Protein AF-A0A380FJ22-F1 (afdb_monomer_lite)

pLDDT: mean 84.03, std 10.84, range [47.38, 95.69]

Organism: Staphylococcus gallinarum (NCBI:txid1293)

Structure (mmCIF, N/CA/C/O backbone):
data_AF-A0A380FJ22-F1
#
_entry.id   AF-A0A380FJ22-F1
#
loop_
_atom_site.group_PDB
_atom_site.id
_atom_site.type_symbol
_atom_site.label_atom_id
_atom_site.label_alt_id
_atom_site.label_comp_id
_atom_site.label_asym_id
_atom_site.label_entity_id
_atom_site.label_seq_id
_atom_site.pdbx_PDB_ins_code
_atom_site.Cartn_x
_atom_site.Cartn_y
_atom_site.Cartn_z
_atom_site.occupancy
_atom_site.B_iso_or_equiv
_atom_site.auth_seq_id
_atom_site.auth_comp_id
_atom_site.auth_asym_id
_atom_site.auth_atom_id
_atom_site.pdbx_PDB_model_num
ATOM 1 N N . MET A 1 1 ? 33.510 1.586 -13.539 1.00 47.38 1 MET A N 1
ATOM 2 C CA . MET A 1 1 ? 32.645 2.440 -12.697 1.00 47.38 1 MET A CA 1
ATOM 3 C C . MET A 1 1 ? 31.211 2.148 -13.096 1.00 47.38 1 MET A C 1
ATOM 5 O O . MET A 1 1 ? 30.843 2.373 -14.240 1.00 47.38 1 MET A O 1
ATOM 9 N N . PHE A 1 2 ? 30.482 1.484 -12.209 1.00 52.53 2 PHE A N 1
ATOM 10 C CA . PHE A 1 2 ? 29.182 0.871 -12.453 1.00 52.53 2 PHE A CA 1
ATOM 11 C C . PHE A 1 2 ? 28.095 1.942 -12.608 1.00 52.53 2 PHE A C 1
ATOM 13 O O . PHE A 1 2 ? 27.460 2.326 -11.635 1.00 52.53 2 PHE A O 1
ATOM 20 N N . LEU A 1 3 ? 27.892 2.445 -13.823 1.00 54.75 3 LEU A N 1
ATOM 21 C CA . LEU A 1 3 ? 26.681 3.177 -14.187 1.00 54.75 3 LEU A CA 1
ATOM 22 C C . LEU A 1 3 ? 25.985 2.412 -15.311 1.00 54.75 3 LEU A C 1
ATOM 24 O O . LEU A 1 3 ? 25.950 2.832 -16.466 1.00 54.75 3 LEU A O 1
ATOM 28 N N . GLY A 1 4 ? 25.433 1.251 -14.942 1.00 56.53 4 GLY A N 1
ATOM 29 C CA . GLY A 1 4 ? 24.272 0.721 -15.650 1.00 56.53 4 GLY A CA 1
ATOM 30 C C . GLY A 1 4 ? 23.210 1.822 -15.682 1.00 56.53 4 GLY A C 1
ATOM 31 O O . GLY A 1 4 ? 23.049 2.554 -14.707 1.00 56.53 4 GLY A O 1
ATOM 32 N N . LYS A 1 5 ? 22.602 2.022 -16.847 1.00 71.81 5 LYS A N 1
ATOM 33 C CA . LYS A 1 5 ? 21.924 3.258 -17.257 1.00 71.81 5 LYS A CA 1
ATOM 34 C C . LYS A 1 5 ? 21.074 3.873 -16.122 1.00 71.81 5 LYS A C 1
ATOM 36 O O . LYS A 1 5 ? 20.193 3.186 -15.609 1.00 71.81 5 LYS A O 1
ATOM 41 N N . PRO A 1 6 ? 21.277 5.155 -15.751 1.00 77.75 6 PRO A N 1
ATOM 42 C CA . PRO A 1 6 ? 20.591 5.801 -14.619 1.00 77.75 6 PRO A CA 1
ATOM 43 C C . PRO A 1 6 ? 19.059 5.693 -14.681 1.00 77.75 6 PRO A C 1
ATOM 45 O O . PRO A 1 6 ? 18.390 5.638 -13.655 1.00 77.75 6 PRO A O 1
ATOM 48 N N . VAL A 1 7 ? 18.510 5.579 -15.888 1.00 79.75 7 VAL A N 1
ATOM 49 C CA . VAL A 1 7 ? 17.087 5.340 -16.143 1.00 79.75 7 VAL A CA 1
ATOM 50 C C . VAL A 1 7 ? 16.588 4.037 -15.501 1.00 79.75 7 VAL A C 1
ATOM 52 O O . VAL A 1 7 ? 15.535 4.039 -14.876 1.00 79.75 7 VAL A O 1
ATOM 55 N N . THR A 1 8 ? 17.346 2.939 -15.564 1.00 80.00 8 THR A N 1
ATOM 56 C CA . THR A 1 8 ? 16.940 1.651 -14.975 1.00 80.00 8 THR A CA 1
ATOM 57 C C . THR A 1 8 ? 16.854 1.735 -13.450 1.00 80.00 8 THR A 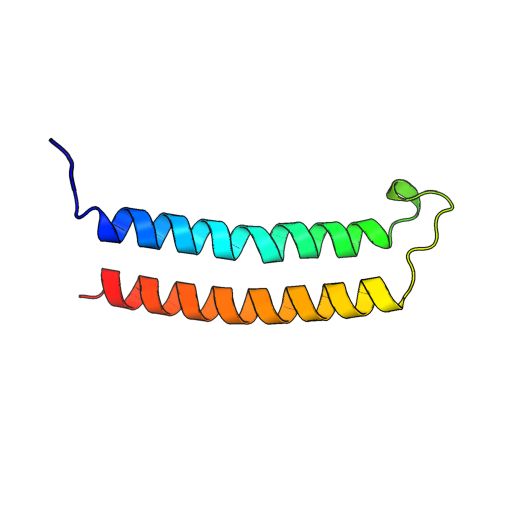C 1
ATOM 59 O O . THR A 1 8 ? 15.897 1.245 -12.859 1.00 80.00 8 THR A O 1
ATOM 62 N N . LEU A 1 9 ? 17.808 2.419 -12.809 1.00 85.25 9 LEU A N 1
ATOM 63 C CA . LEU A 1 9 ? 17.790 2.665 -11.362 1.00 85.25 9 LEU A CA 1
ATOM 64 C C . LEU A 1 9 ? 16.570 3.495 -10.939 1.00 85.25 9 LEU A C 1
ATOM 66 O O . LEU A 1 9 ? 15.938 3.179 -9.933 1.00 85.25 9 LEU A O 1
ATOM 70 N N . LEU A 1 10 ? 16.209 4.518 -11.721 1.00 87.38 10 LEU A N 1
ATOM 71 C CA . LEU A 1 10 ? 15.020 5.337 -11.469 1.00 87.38 10 LEU A CA 1
ATOM 72 C C . LEU A 1 10 ? 13.723 4.534 -11.609 1.00 87.38 10 LEU A C 1
ATOM 74 O O . LEU A 1 10 ? 12.818 4.698 -10.795 1.00 87.38 10 LEU A O 1
ATOM 78 N N . ILE A 1 11 ? 13.638 3.641 -12.596 1.00 84.50 11 ILE A N 1
ATOM 79 C 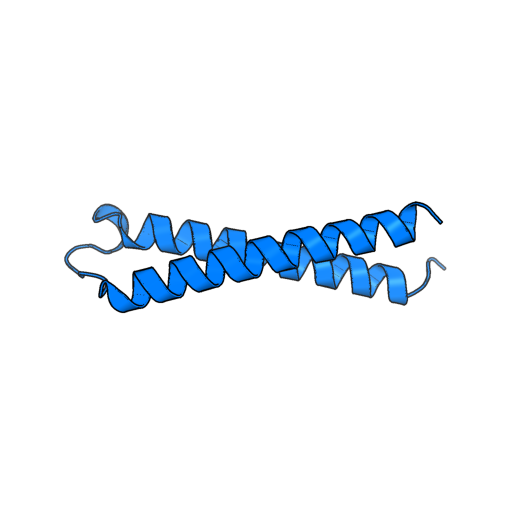CA . ILE A 1 11 ? 12.448 2.809 -12.818 1.00 84.50 11 ILE A CA 1
ATOM 80 C C . ILE A 1 11 ? 12.300 1.764 -11.706 1.00 84.50 11 ILE A C 1
ATOM 82 O O . ILE A 1 11 ? 11.206 1.588 -11.173 1.00 84.50 11 ILE A O 1
ATOM 86 N N . VAL A 1 12 ? 13.400 1.135 -11.281 1.00 85.25 12 VAL A N 1
ATOM 87 C CA . VAL A 1 12 ? 13.402 0.211 -10.134 1.00 85.25 12 VAL A CA 1
ATOM 88 C C . VAL A 1 12 ? 13.003 0.933 -8.844 1.00 85.25 12 VAL A C 1
ATOM 90 O O . VAL A 1 12 ? 12.151 0.440 -8.106 1.00 85.25 12 VAL A O 1
ATOM 93 N N . ALA A 1 13 ? 13.558 2.120 -8.582 1.00 88.00 13 ALA A N 1
ATOM 94 C CA . ALA A 1 13 ? 13.190 2.925 -7.416 1.00 88.00 13 ALA A CA 1
ATOM 95 C C . ALA A 1 13 ? 11.713 3.357 -7.452 1.00 88.00 13 ALA A C 1
ATOM 97 O O . ALA A 1 13 ? 11.024 3.300 -6.432 1.00 88.00 13 ALA A O 1
ATOM 98 N N . GLY A 1 14 ? 11.209 3.747 -8.626 1.00 86.69 14 GLY A N 1
ATOM 99 C CA . GLY A 1 14 ? 9.806 4.102 -8.834 1.00 86.69 14 GLY A CA 1
ATOM 100 C C . GLY A 1 14 ? 8.860 2.937 -8.551 1.00 86.69 14 GLY A C 1
ATOM 101 O O . GLY A 1 14 ? 7.894 3.099 -7.808 1.00 86.69 14 GLY A O 1
ATOM 102 N N . ALA A 1 15 ? 9.170 1.748 -9.064 1.00 85.88 15 ALA A N 1
ATOM 103 C CA . ALA A 1 15 ? 8.358 0.557 -8.843 1.00 85.88 15 ALA A CA 1
ATOM 104 C C . ALA A 1 15 ? 8.360 0.086 -7.381 1.00 85.88 15 ALA A C 1
ATOM 106 O O . ALA A 1 15 ? 7.307 -0.262 -6.846 1.00 85.88 15 ALA A O 1
ATOM 107 N N . LEU A 1 16 ? 9.517 0.122 -6.707 1.00 87.06 16 LEU A N 1
ATOM 108 C CA . LEU A 1 16 ? 9.610 -0.182 -5.275 1.00 87.06 16 LEU A CA 1
ATOM 109 C C . LEU A 1 16 ? 8.766 0.791 -4.439 1.00 87.06 16 LEU A C 1
ATOM 111 O O . LEU A 1 16 ? 8.003 0.356 -3.577 1.00 87.06 16 LEU A O 1
ATOM 115 N N . ASN A 1 17 ? 8.832 2.094 -4.731 1.00 86.38 17 ASN A N 1
ATOM 116 C CA . ASN A 1 17 ? 7.997 3.094 -4.059 1.00 86.38 17 ASN A CA 1
ATOM 117 C C . ASN A 1 17 ? 6.501 2.913 -4.364 1.00 86.38 17 ASN A C 1
ATOM 119 O O . ASN A 1 17 ? 5.668 3.062 -3.469 1.00 86.38 17 ASN A O 1
ATOM 123 N N . GLY A 1 18 ? 6.152 2.540 -5.598 1.00 85.44 18 GLY A N 1
ATOM 124 C CA . GLY A 1 18 ? 4.778 2.228 -5.994 1.00 85.44 18 GLY A CA 1
ATOM 125 C C . GLY A 1 18 ? 4.192 1.023 -5.251 1.00 85.44 18 GLY A C 1
ATOM 126 O O . GLY A 1 18 ? 3.008 1.029 -4.925 1.00 85.44 18 GLY A O 1
ATOM 127 N N . LEU A 1 19 ? 5.016 0.021 -4.927 1.00 87.44 19 LEU A N 1
ATOM 128 C CA . LEU A 1 19 ? 4.623 -1.173 -4.164 1.00 87.44 19 LEU A CA 1
ATOM 129 C C . LEU A 1 19 ? 4.575 -0.956 -2.645 1.00 87.44 19 LEU A C 1
ATOM 131 O O . LEU A 1 19 ? 3.815 -1.639 -1.959 1.00 87.44 19 LEU A O 1
ATOM 135 N N . ILE A 1 20 ? 5.331 0.003 -2.107 1.00 90.88 20 ILE A N 1
ATOM 136 C CA . ILE A 1 20 ? 5.289 0.351 -0.676 1.00 90.88 20 ILE A CA 1
ATOM 137 C C . ILE A 1 20 ? 3.897 0.845 -0.267 1.00 90.88 20 ILE A C 1
ATOM 139 O O . ILE A 1 20 ? 3.352 0.395 0.741 1.00 90.88 20 ILE A O 1
ATOM 143 N N . LEU A 1 21 ? 3.289 1.726 -1.065 1.00 90.50 21 LEU A N 1
ATOM 144 C CA . LEU A 1 21 ? 1.991 2.338 -0.766 1.00 90.50 21 LEU A CA 1
ATOM 145 C C . LEU A 1 21 ? 0.848 1.334 -0.511 1.00 90.50 21 LEU A C 1
ATOM 147 O O . LEU A 1 21 ? 0.207 1.455 0.536 1.00 90.50 21 LEU A O 1
ATOM 151 N N . PRO A 1 22 ? 0.561 0.342 -1.382 1.00 90.69 22 PRO A N 1
ATOM 152 C CA . PRO A 1 22 ? -0.513 -0.618 -1.135 1.00 90.69 22 PRO A CA 1
ATOM 153 C C . PRO A 1 22 ? -0.234 -1.501 0.086 1.00 90.69 22 PRO A C 1
ATOM 155 O O . PRO A 1 22 ? -1.171 -1.848 0.804 1.00 90.69 22 PRO A O 1
ATOM 158 N N . ILE A 1 23 ? 1.034 -1.815 0.378 1.00 92.69 23 ILE A N 1
ATOM 159 C CA . ILE A 1 23 ? 1.402 -2.590 1.570 1.00 92.69 23 ILE A CA 1
ATOM 160 C C . ILE A 1 23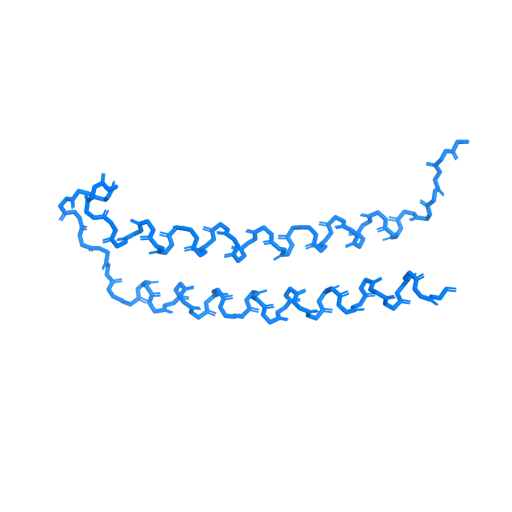 ? 1.179 -1.765 2.840 1.00 92.69 23 ILE A C 1
ATOM 162 O O . ILE A 1 23 ? 0.509 -2.219 3.772 1.00 92.69 23 ILE A O 1
ATOM 166 N N . THR A 1 24 ? 1.684 -0.535 2.892 1.00 93.62 24 THR A N 1
ATOM 167 C CA . THR A 1 24 ? 1.520 0.337 4.060 1.00 93.62 24 THR A CA 1
ATOM 168 C C . THR A 1 24 ? 0.055 0.716 4.273 1.00 93.62 24 THR A C 1
ATOM 170 O O . THR A 1 24 ? -0.458 0.575 5.379 1.00 93.62 24 THR A O 1
ATOM 173 N N . LEU A 1 25 ? -0.669 1.127 3.229 1.00 93.38 25 LEU A N 1
ATOM 174 C CA . LEU A 1 25 ? -2.091 1.458 3.361 1.00 93.38 25 LEU A CA 1
ATOM 175 C C . LEU A 1 25 ? -2.927 0.229 3.717 1.00 93.38 25 LEU A C 1
ATOM 177 O O . LEU A 1 25 ? -3.772 0.315 4.604 1.00 93.38 25 LEU A O 1
ATOM 181 N N . GLY A 1 26 ? -2.673 -0.924 3.094 1.00 93.88 26 GLY A N 1
ATOM 182 C CA . GLY A 1 26 ? -3.374 -2.169 3.408 1.00 93.88 26 GLY A CA 1
ATOM 183 C C . GLY A 1 26 ? -3.187 -2.588 4.868 1.00 93.88 26 GLY A C 1
ATOM 184 O O . GLY A 1 26 ? -4.162 -2.898 5.557 1.00 93.88 26 GLY A O 1
ATOM 185 N N . THR A 1 27 ? -1.953 -2.527 5.377 1.00 94.06 27 THR A N 1
ATOM 186 C CA . THR A 1 27 ? -1.662 -2.832 6.789 1.00 94.06 27 THR A CA 1
ATOM 187 C C . THR A 1 27 ? -2.329 -1.839 7.740 1.00 94.06 27 THR A C 1
ATOM 189 O O . THR A 1 27 ? -2.948 -2.269 8.715 1.00 94.06 27 THR A O 1
ATOM 192 N N . ILE A 1 28 ? -2.298 -0.537 7.435 1.00 92.81 28 ILE A N 1
ATOM 193 C CA . ILE A 1 28 ? -2.978 0.499 8.229 1.00 92.81 28 ILE A CA 1
ATOM 194 C C . ILE A 1 28 ? -4.493 0.291 8.224 1.00 92.81 28 ILE A C 1
ATOM 196 O O . ILE A 1 28 ? -5.117 0.390 9.277 1.00 92.81 28 ILE A O 1
ATOM 200 N N . LEU A 1 29 ? -5.106 -0.047 7.087 1.00 92.38 29 LEU A N 1
ATOM 201 C CA . LEU A 1 29 ? -6.544 -0.319 7.017 1.00 92.38 29 LEU A CA 1
ATOM 202 C C . LEU A 1 29 ? -6.947 -1.494 7.902 1.00 92.38 29 LEU A C 1
ATOM 204 O O . LEU A 1 29 ? -7.929 -1.401 8.640 1.00 92.38 29 LEU A O 1
ATOM 208 N N . ILE A 1 30 ? -6.174 -2.578 7.874 1.00 90.69 30 ILE A N 1
ATOM 209 C CA . ILE A 1 30 ? -6.410 -3.735 8.742 1.00 90.69 30 ILE A CA 1
ATOM 210 C C . ILE A 1 30 ? -6.213 -3.342 10.213 1.00 90.69 30 ILE A C 1
ATOM 212 O O . ILE A 1 30 ? -7.038 -3.686 11.064 1.00 90.69 30 ILE A O 1
ATOM 216 N N . ALA A 1 31 ? -5.158 -2.584 10.521 1.00 91.19 31 ALA A N 1
ATOM 217 C CA . ALA A 1 31 ? -4.870 -2.104 11.870 1.00 91.19 31 ALA A CA 1
ATOM 218 C C . ALA A 1 31 ? -5.960 -1.161 12.401 1.00 91.19 31 ALA A C 1
ATOM 220 O O . ALA A 1 31 ? -6.345 -1.270 13.563 1.00 91.19 31 ALA A O 1
ATOM 221 N N . SER A 1 32 ? -6.539 -0.322 11.538 1.00 89.00 32 SER A N 1
ATOM 222 C CA . SER A 1 32 ? -7.600 0.640 11.869 1.00 89.00 32 SER A CA 1
ATOM 223 C C . SER A 1 32 ? -8.888 -0.019 12.381 1.00 89.00 32 SER A C 1
ATOM 225 O O . SER A 1 32 ? -9.721 0.626 13.017 1.00 89.00 32 SER A O 1
ATOM 227 N N . LYS A 1 33 ? -9.063 -1.322 12.123 1.00 85.50 33 LYS A N 1
ATOM 228 C CA . LYS A 1 33 ? -10.204 -2.116 12.600 1.00 85.50 33 LYS A CA 1
ATOM 229 C C . LYS A 1 33 ? -9.903 -2.903 13.869 1.00 85.50 33 LYS A C 1
ATOM 231 O O . LYS A 1 33 ? -10.830 -3.428 14.489 1.00 85.50 33 LYS A O 1
ATOM 236 N N . ARG A 1 34 ? -8.637 -2.991 14.282 1.00 87.62 34 ARG A N 1
ATOM 237 C CA . ARG A 1 34 ? -8.237 -3.696 15.501 1.00 87.62 34 ARG A CA 1
ATOM 238 C C . ARG A 1 34 ? -8.384 -2.781 16.709 1.00 87.62 34 ARG A C 1
ATOM 240 O O . ARG A 1 34 ? -7.567 -1.892 16.922 1.00 87.62 34 ARG A O 1
ATOM 247 N N . LYS A 1 35 ? -9.363 -3.075 17.570 1.00 82.00 35 LYS A N 1
ATOM 248 C CA . LYS A 1 35 ? -9.535 -2.382 18.863 1.00 82.00 35 LYS A CA 1
ATOM 249 C C . LYS A 1 35 ? -8.277 -2.410 19.737 1.00 82.00 35 LYS A C 1
ATOM 251 O O . LYS A 1 35 ? -8.031 -1.467 20.469 1.00 82.00 35 LYS A O 1
ATOM 256 N N . SE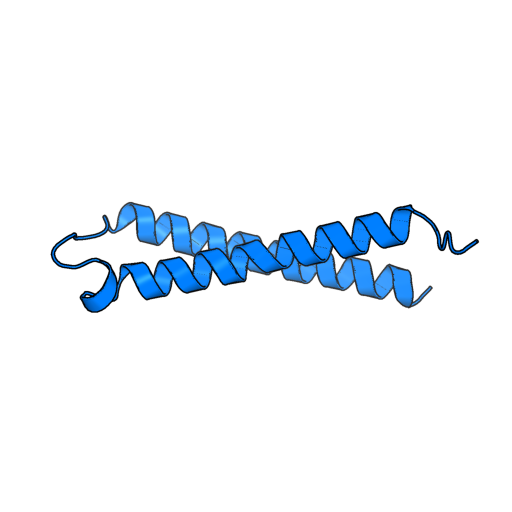R A 1 36 ? -7.452 -3.454 19.625 1.00 87.25 36 SER A N 1
ATOM 257 C CA . SER A 1 36 ? -6.175 -3.541 20.344 1.00 87.25 36 SER A CA 1
ATOM 258 C C . SER A 1 36 ? -5.144 -2.489 19.914 1.00 87.25 36 SER A C 1
ATOM 260 O O . SER A 1 36 ? -4.182 -2.277 20.638 1.00 87.25 36 SER A O 1
ATOM 262 N N . ILE A 1 37 ? -5.305 -1.879 18.733 1.00 87.44 37 ILE A N 1
ATOM 263 C CA . ILE A 1 37 ? -4.398 -0.854 18.196 1.00 87.44 37 ILE A CA 1
ATOM 264 C C . ILE A 1 37 ? -5.011 0.540 18.358 1.00 87.44 37 ILE A C 1
ATOM 266 O O . ILE A 1 37 ? -4.329 1.456 18.799 1.00 87.44 37 ILE A O 1
ATOM 270 N N . VAL A 1 38 ? -6.294 0.705 18.016 1.00 86.56 38 VAL A N 1
ATOM 271 C CA . VAL A 1 38 ? -6.953 2.027 17.989 1.00 86.56 38 VAL A CA 1
ATOM 272 C C . VAL A 1 38 ? -7.688 2.372 19.297 1.00 86.56 38 VAL A C 1
ATOM 274 O O . VAL A 1 38 ? -8.151 3.498 19.473 1.00 86.56 38 VAL A O 1
ATOM 277 N N . GLY A 1 39 ? -7.805 1.419 20.227 1.00 85.12 39 GLY A N 1
ATOM 278 C CA . GLY A 1 39 ? -8.508 1.599 21.497 1.00 85.12 39 GLY A CA 1
ATOM 279 C C . GLY A 1 39 ? -10.009 1.835 21.308 1.00 85.12 39 GLY A C 1
ATOM 280 O O . GLY A 1 39 ? -10.674 1.126 20.546 1.00 85.12 39 GLY A O 1
ATOM 281 N N . ASP A 1 40 ? -10.538 2.847 21.997 1.00 84.56 40 ASP A N 1
ATOM 282 C CA . ASP A 1 40 ? -11.957 3.229 21.959 1.00 84.56 40 ASP A CA 1
ATOM 283 C C . ASP A 1 40 ? -12.326 4.142 20.777 1.00 84.56 40 ASP A C 1
ATOM 285 O O . ASP A 1 40 ? -13.498 4.487 20.585 1.00 84.56 40 ASP A O 1
ATOM 289 N N . TYR A 1 41 ? -11.350 4.524 19.950 1.00 79.88 41 TYR A N 1
ATOM 290 C CA . TYR A 1 41 ? -11.595 5.377 18.794 1.00 79.88 41 TYR A CA 1
ATOM 291 C C . TYR A 1 41 ? -12.285 4.606 17.663 1.00 79.88 41 TYR A C 1
ATOM 293 O O . TYR A 1 41 ? -11.836 3.548 17.214 1.00 79.88 41 TYR A O 1
ATOM 301 N N . LYS A 1 42 ? -13.382 5.167 17.149 1.00 77.12 42 LYS A N 1
ATOM 302 C CA . LYS A 1 42 ? -14.098 4.629 15.989 1.00 77.12 42 LYS A CA 1
ATOM 303 C C . LYS A 1 42 ? -13.650 5.361 14.735 1.00 77.12 42 LYS A C 1
ATOM 305 O O . LYS A 1 42 ? -14.090 6.482 14.488 1.00 77.12 42 LYS A O 1
ATOM 310 N N . HIS A 1 43 ? -12.825 4.705 13.919 1.00 79.88 43 HIS A N 1
ATOM 311 C CA . HIS A 1 43 ? -12.493 5.243 12.604 1.00 79.88 43 HIS A CA 1
ATOM 312 C C . HIS A 1 43 ? -13.770 5.465 11.776 1.00 79.88 43 HIS A C 1
ATOM 314 O O . HIS A 1 43 ? -14.566 4.530 11.627 1.00 79.88 43 HIS A O 1
ATOM 320 N N . PRO A 1 44 ? -13.979 6.678 11.230 1.00 87.81 44 PRO A N 1
ATOM 321 C CA . PRO A 1 44 ? -15.164 6.984 10.446 1.00 87.81 44 PRO A CA 1
ATOM 322 C C . PRO A 1 44 ? -15.210 6.108 9.191 1.00 87.81 44 PRO A C 1
ATOM 324 O O . PRO A 1 44 ? -14.234 6.005 8.447 1.00 87.81 44 PRO A O 1
ATOM 327 N N . THR A 1 45 ? -16.366 5.493 8.931 1.00 87.44 45 THR A N 1
ATOM 328 C CA . THR A 1 45 ? -16.546 4.529 7.832 1.00 87.44 45 THR A CA 1
ATOM 329 C C . THR A 1 45 ? -16.201 5.125 6.465 1.00 87.44 45 THR A C 1
ATOM 331 O O . THR A 1 45 ? -15.658 4.427 5.617 1.00 87.44 45 THR A O 1
ATOM 334 N N . TRP A 1 46 ? -16.427 6.426 6.272 1.00 89.88 46 TRP A N 1
ATOM 335 C CA . TRP A 1 46 ? -16.083 7.141 5.041 1.00 89.88 46 TRP A CA 1
ATOM 336 C C . TRP A 1 46 ? -14.579 7.113 4.751 1.00 89.88 46 TRP A C 1
ATOM 338 O O . TRP A 1 46 ? -14.172 6.812 3.634 1.00 89.88 46 TRP A O 1
ATOM 348 N N . MET A 1 47 ? -13.742 7.341 5.767 1.00 88.94 47 MET A N 1
ATOM 349 C CA . MET A 1 47 ? -12.283 7.304 5.629 1.00 88.94 47 MET A CA 1
ATOM 350 C C . MET A 1 47 ? -11.785 5.896 5.293 1.00 88.94 47 MET A C 1
ATOM 352 O O . MET A 1 47 ? -10.860 5.739 4.500 1.00 88.94 47 MET A O 1
ATOM 356 N N . LEU A 1 48 ? -12.434 4.867 5.844 1.00 90.31 48 LEU A N 1
ATOM 357 C CA . LEU A 1 48 ? -12.131 3.479 5.510 1.00 90.31 48 LEU A CA 1
ATOM 358 C C . LEU A 1 48 ? -12.474 3.172 4.047 1.00 90.31 48 LEU A C 1
ATOM 360 O O . LEU A 1 48 ? -11.667 2.558 3.359 1.00 90.31 48 LEU A O 1
ATOM 364 N N . VAL A 1 49 ? -13.624 3.637 3.550 1.00 92.56 49 VAL A N 1
ATOM 365 C CA . VAL A 1 49 ? -14.017 3.468 2.140 1.00 92.56 49 VAL A CA 1
ATOM 366 C C . VAL A 1 49 ? -13.014 4.146 1.206 1.00 92.56 49 VAL A C 1
ATOM 368 O O . VAL A 1 49 ? -12.523 3.502 0.281 1.00 92.56 49 VAL A O 1
ATOM 371 N N . PHE A 1 50 ? -12.637 5.399 1.475 1.00 94.69 50 PHE A N 1
ATOM 372 C CA . PHE A 1 50 ? -11.598 6.086 0.698 1.00 94.69 50 PHE A CA 1
ATOM 373 C C . PHE A 1 50 ? -10.254 5.361 0.755 1.00 94.69 50 PHE A C 1
ATOM 375 O O . PHE A 1 50 ? -9.580 5.232 -0.264 1.00 94.69 50 PHE A O 1
ATOM 382 N N . GLY A 1 51 ? -9.887 4.837 1.923 1.00 92.44 51 GLY A N 1
ATOM 383 C CA . GLY A 1 51 ? -8.687 4.032 2.088 1.00 92.44 51 GLY A CA 1
ATOM 384 C C . GLY A 1 51 ? -8.708 2.750 1.246 1.00 92.44 51 GLY A C 1
ATOM 385 O O . GLY A 1 51 ? -7.717 2.442 0.590 1.00 92.44 51 GLY A O 1
ATOM 386 N N . ILE A 1 52 ? -9.836 2.031 1.201 1.00 92.81 52 ILE A N 1
ATOM 387 C CA . ILE A 1 52 ? -10.005 0.856 0.328 1.00 92.81 52 ILE A CA 1
ATOM 388 C C . ILE A 1 52 ? -9.848 1.259 -1.140 1.00 92.81 52 ILE A C 1
ATOM 390 O O . ILE A 1 52 ? -9.108 0.606 -1.871 1.00 92.81 52 ILE A O 1
ATOM 394 N N . ILE A 1 53 ? -10.506 2.341 -1.567 1.00 95.69 53 ILE A N 1
ATOM 395 C CA . ILE A 1 53 ? -10.409 2.842 -2.946 1.00 95.69 53 ILE A CA 1
ATOM 396 C C . ILE A 1 53 ? -8.950 3.158 -3.291 1.00 95.69 53 ILE A C 1
ATOM 398 O O . ILE A 1 53 ? -8.460 2.715 -4.328 1.00 95.69 53 ILE A O 1
ATOM 402 N N . ALA A 1 54 ? -8.234 3.857 -2.407 1.00 94.06 54 ALA A N 1
ATOM 403 C CA . ALA A 1 54 ? -6.821 4.164 -2.595 1.00 94.06 54 ALA A CA 1
ATOM 404 C C . ALA A 1 54 ? -5.977 2.888 -2.732 1.00 94.06 54 ALA A C 1
ATOM 406 O O . ALA A 1 54 ? -5.186 2.783 -3.666 1.00 94.06 54 ALA A O 1
ATOM 407 N N . VAL A 1 55 ? -6.177 1.882 -1.872 1.00 94.31 55 VAL A N 1
ATOM 408 C CA . VAL A 1 55 ? -5.470 0.592 -1.974 1.00 94.31 55 VAL A CA 1
ATOM 409 C C . VAL A 1 55 ? -5.732 -0.080 -3.323 1.00 94.31 55 VAL A C 1
ATOM 411 O O . VAL A 1 55 ? -4.777 -0.504 -3.968 1.00 94.31 55 VAL A O 1
ATOM 414 N N . ILE A 1 56 ? -6.983 -0.125 -3.791 1.00 94.75 56 ILE A N 1
ATOM 415 C CA . ILE A 1 56 ? -7.330 -0.715 -5.095 1.00 94.75 56 ILE A CA 1
ATOM 416 C C . ILE A 1 56 ? -6.608 0.017 -6.229 1.00 94.75 56 ILE A C 1
ATOM 418 O O . ILE A 1 56 ? -5.945 -0.625 -7.042 1.00 94.75 56 ILE A O 1
ATOM 422 N N . VAL A 1 57 ? -6.684 1.351 -6.261 1.00 94.19 57 VAL A N 1
ATOM 423 C CA . VAL A 1 57 ? -6.006 2.170 -7.279 1.00 94.19 57 VAL A CA 1
ATOM 424 C C . VAL A 1 57 ? -4.503 1.905 -7.269 1.00 94.19 57 VAL A C 1
ATOM 426 O O . VAL A 1 57 ? -3.897 1.724 -8.322 1.00 94.19 57 VAL A O 1
ATOM 429 N N . THR A 1 58 ? -3.896 1.826 -6.085 1.00 91.88 58 THR A N 1
ATOM 430 C CA . THR A 1 58 ? -2.445 1.643 -5.984 1.00 91.88 58 THR A CA 1
ATOM 431 C C . THR A 1 58 ? -2.004 0.230 -6.356 1.00 91.88 58 THR A C 1
ATOM 433 O O . THR A 1 58 ? -0.945 0.071 -6.953 1.00 91.88 58 THR A O 1
ATOM 436 N N . ILE A 1 59 ? -2.816 -0.796 -6.078 1.00 91.81 59 ILE A N 1
ATOM 437 C CA . ILE A 1 59 ? -2.569 -2.165 -6.559 1.00 91.81 59 ILE A CA 1
ATOM 438 C C . ILE A 1 59 ? -2.599 -2.199 -8.088 1.00 91.81 59 ILE A C 1
ATOM 440 O O . ILE A 1 59 ? -1.686 -2.751 -8.696 1.00 91.81 59 ILE A O 1
ATOM 444 N N . VAL A 1 60 ? -3.605 -1.578 -8.712 1.00 91.00 60 VAL A N 1
ATOM 445 C CA . VAL A 1 60 ? -3.723 -1.511 -10.178 1.00 91.00 60 VAL A CA 1
ATOM 446 C C . VAL A 1 60 ? -2.496 -0.828 -10.789 1.00 91.00 60 VAL A C 1
ATOM 448 O O . VAL A 1 60 ? -1.847 -1.394 -11.667 1.00 91.00 60 VAL A O 1
ATOM 451 N N . THR A 1 61 ? -2.115 0.342 -10.273 1.00 88.94 61 THR A N 1
ATOM 452 C CA . THR A 1 61 ? -0.913 1.061 -10.721 1.00 88.94 61 THR A CA 1
ATOM 453 C C . THR A 1 61 ? 0.367 0.261 -10.470 1.00 88.94 61 THR A C 1
ATOM 455 O O . THR A 1 61 ? 1.263 0.257 -11.310 1.00 88.94 61 THR A O 1
ATOM 458 N N . GLY A 1 62 ? 0.455 -0.456 -9.347 1.00 88.44 62 GLY A N 1
ATOM 459 C CA . GLY A 1 62 ? 1.589 -1.320 -9.022 1.00 88.44 62 GLY A CA 1
ATOM 460 C C . GLY A 1 62 ? 1.754 -2.470 -10.016 1.00 88.44 62 GLY A C 1
ATOM 461 O O . GLY A 1 62 ? 2.863 -2.715 -10.485 1.00 88.44 62 GLY A O 1
ATOM 462 N N . VAL A 1 63 ? 0.658 -3.132 -10.401 1.00 86.31 63 VAL A N 1
ATOM 463 C CA . VAL A 1 63 ? 0.676 -4.197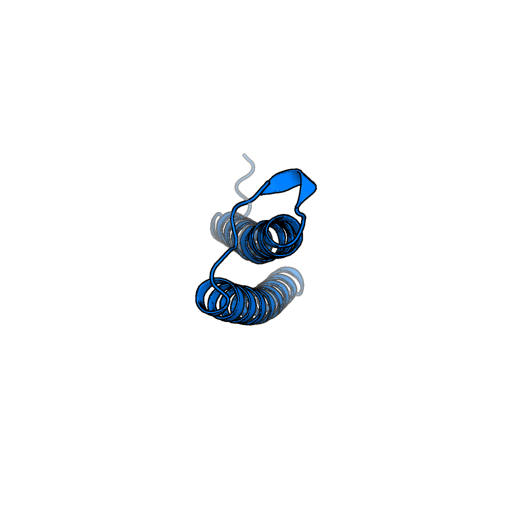 -11.420 1.00 86.31 63 VAL A CA 1
ATOM 464 C C . VAL A 1 63 ? 1.122 -3.650 -12.776 1.00 86.31 63 VAL A C 1
ATOM 466 O O . VAL A 1 63 ? 1.996 -4.245 -13.405 1.00 86.31 63 VAL A O 1
ATOM 469 N N . PHE A 1 64 ? 0.600 -2.498 -13.206 1.00 85.94 64 PHE A N 1
ATOM 470 C CA . PHE A 1 64 ? 1.050 -1.860 -14.450 1.00 85.94 64 PHE A CA 1
ATOM 471 C C . PHE A 1 64 ? 2.529 -1.455 -14.402 1.00 85.94 64 PHE A C 1
ATOM 473 O O . PHE A 1 64 ? 3.261 -1.661 -15.368 1.00 85.94 64 PHE A O 1
ATOM 480 N N . SER A 1 65 ? 3.002 -0.940 -13.264 1.00 83.62 65 SER A N 1
ATOM 481 C CA . SER A 1 65 ? 4.415 -0.592 -13.083 1.00 83.62 65 SER A CA 1
ATOM 482 C C . SER A 1 65 ? 5.334 -1.816 -13.153 1.00 83.62 65 SER A C 1
ATOM 484 O O . SER A 1 65 ? 6.452 -1.705 -13.655 1.00 83.62 65 SER A O 1
ATOM 486 N N . LEU A 1 66 ? 4.886 -2.972 -12.655 1.00 83.38 66 LEU A N 1
ATOM 487 C CA . LEU A 1 66 ? 5.629 -4.232 -12.735 1.00 83.38 66 LEU A CA 1
ATOM 488 C C . LEU A 1 66 ? 5.692 -4.775 -14.166 1.00 83.38 66 LEU A C 1
ATOM 490 O O . LEU A 1 66 ? 6.737 -5.269 -14.576 1.00 83.38 66 LEU A O 1
ATOM 494 N N . GLN A 1 67 ? 4.616 -4.641 -14.944 1.00 80.94 67 GLN A N 1
ATOM 495 C CA . GLN A 1 67 ? 4.620 -5.017 -16.363 1.00 80.94 67 GLN A CA 1
ATOM 496 C C . GLN A 1 67 ? 5.638 -4.185 -17.158 1.00 80.94 67 GLN A C 1
ATOM 498 O O . GLN A 1 67 ? 6.481 -4.753 -17.854 1.00 80.94 67 GLN A O 1
ATOM 503 N N . GLY A 1 68 ? 5.659 -2.861 -16.965 1.00 76.25 68 GLY A N 1
ATOM 504 C CA . GLY A 1 68 ? 6.647 -1.988 -17.614 1.00 76.25 68 GLY A CA 1
ATOM 505 C C . GLY A 1 68 ? 8.098 -2.310 -17.229 1.00 76.25 68 GLY A C 1
ATOM 506 O O . GLY A 1 68 ? 8.999 -2.221 -18.057 1.00 76.25 68 GLY A O 1
ATOM 507 N N . LEU A 1 69 ? 8.343 -2.758 -15.992 1.00 76.81 69 LEU A N 1
ATOM 508 C CA . LEU A 1 69 ? 9.656 -3.267 -15.574 1.00 76.81 69 LEU A CA 1
ATOM 509 C C . LEU A 1 69 ? 10.063 -4.541 -16.326 1.00 76.81 69 LEU A C 1
ATOM 511 O O . LEU A 1 69 ? 11.226 -4.674 -16.704 1.00 76.81 69 LEU A O 1
ATOM 515 N N . THR A 1 70 ? 9.131 -5.480 -16.521 1.00 72.12 70 THR A N 1
ATOM 516 C CA . THR A 1 70 ? 9.425 -6.738 -17.226 1.00 72.12 70 THR A CA 1
ATOM 517 C C . THR A 1 70 ? 9.737 -6.517 -18.703 1.00 72.12 70 THR A C 1
ATOM 519 O O . THR A 1 70 ? 10.623 -7.184 -19.230 1.00 72.12 70 THR A O 1
ATOM 522 N N . GLU A 1 71 ? 9.095 -5.540 -19.349 1.00 73.56 71 GLU A N 1
ATOM 523 C CA . GLU A 1 71 ? 9.397 -5.155 -20.735 1.00 73.56 71 GLU A CA 1
ATOM 524 C C . GLU A 1 71 ? 10.820 -4.598 -20.882 1.00 73.56 71 GLU A C 1
ATOM 526 O O . GLU A 1 71 ? 11.521 -4.945 -21.827 1.00 73.56 71 GLU A O 1
ATOM 531 N N . LEU A 1 72 ? 11.283 -3.799 -19.916 1.00 71.38 72 LEU A N 1
ATOM 532 C CA . LEU A 1 72 ? 12.623 -3.194 -19.929 1.00 71.38 72 LEU A CA 1
ATOM 533 C C . LEU A 1 72 ? 13.761 -4.176 -19.642 1.00 71.38 72 LEU A C 1
ATOM 535 O O . LEU A 1 72 ? 14.909 -3.887 -19.969 1.00 71.38 72 LEU A O 1
ATOM 539 N N . TRP A 1 73 ? 13.465 -5.292 -18.974 1.00 68.81 73 TRP A N 1
ATOM 540 C CA . TRP A 1 73 ? 14.438 -6.352 -18.692 1.00 68.81 73 TRP A CA 1
ATOM 541 C C . TRP A 1 73 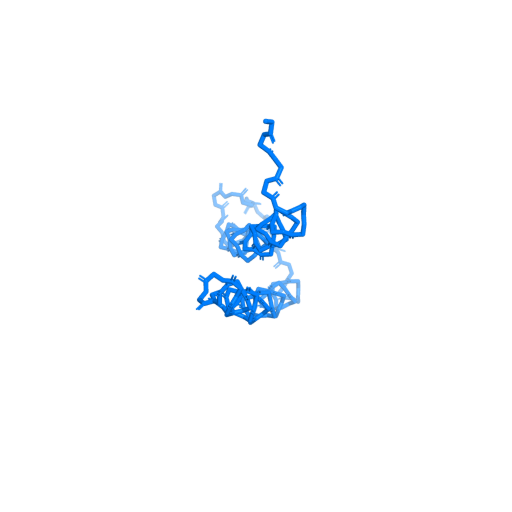? 14.407 -7.460 -19.755 1.00 68.81 73 TRP A C 1
ATOM 543 O O . TRP A 1 73 ? 15.376 -8.199 -19.906 1.00 68.81 73 TRP A O 1
ATOM 553 N N . GLY A 1 74 ? 13.288 -7.592 -20.476 1.00 61.53 74 GLY A N 1
ATOM 554 C CA . GLY A 1 74 ? 13.115 -8.541 -21.577 1.00 61.53 74 GLY A CA 1
ATOM 555 C C . GLY A 1 74 ? 13.686 -8.078 -22.923 1.00 61.53 74 GLY A C 1
ATOM 556 O O . GLY A 1 74 ? 13.767 -8.901 -23.834 1.00 61.53 74 GLY A O 1
ATOM 557 N N . SER A 1 75 ? 14.073 -6.801 -23.053 1.00 51.34 75 SER A N 1
ATOM 558 C CA . SER A 1 75 ? 14.759 -6.216 -24.221 1.00 51.34 75 SER A CA 1
ATOM 559 C C . SER A 1 75 ? 16.264 -6.108 -24.012 1.00 51.34 75 SER A C 1
ATOM 561 O O . SER A 1 75 ? 17.020 -6.409 -24.960 1.00 51.34 75 SER A O 1
#

Secondary structure (DSSP, 8-state):
-----HHHHHHHHHHHHHHHHHHHHHHHHHHTT-HHHHTT----HHHHHHHHHHHHHHHHHHHHHHHHHHHHHH-

Foldseek 3Di:
DDCPDVVLVVLVVVLVVLVVLLVVLVVVLVLLPDCVRVPPDNDDVVVSVVSVVSSVVSVVVSVVSVVVNVVVVVD

Sequence (75 aa):
MFLGKPVTLLIVAGALNGLILPITLGTILIASKRKSIVGDYKHPTWMLVFGIIAVIVTIVTGVFSLQGLTELWGS

InterPro domains:
  IPR001046 NRAMP family [PF01566] (4-64)

Radius of gyration: 17.18 Å; chains: 1; bounding box: 49×16×46 Å